Protein AF-A0A822F400-F1 (afdb_monomer)

Mean predicted aligned error: 12.33 Å

pLDDT: mean 76.97, std 19.09, range [40.19, 97.56]

Sequence (96 aa):
SRNQERFHTLKKRVLTRWNTILIMLRSYINNISGIEIILHRLKHFDLILSAAENQMVYDLVEFLGLLESTTTILSASKSYTTMNLYLLLRMISSKN

Secondary structure (DSSP, 8-state):
---SS----S-S----HHHHHHHHHHHHHHHHHHHHHHHHHHT-GGGSPPHHHHHHHHHHHHHHHHHHHHHHHHHT-SS-HHHHHHHHHHHHHT--

Solvent-accessible surface area (backbone atoms only — not comparable to full-atom values): 5924 Å² total; per-residue (Å²): 136,96,75,88,82,80,75,85,70,84,73,67,86,64,73,48,77,63,52,60,50,44,53,50,50,52,52,45,68,77,37,43,73,60,52,50,53,52,30,58,75,69,68,42,63,90,75,58,73,50,76,68,55,48,49,51,52,54,54,49,44,53,56,48,48,52,50,53,52,50,52,50,51,59,68,66,58,87,84,47,75,69,58,39,54,52,53,50,53,48,59,60,61,72,76,114

Radius of gyration: 19.75 Å; Cα contacts (8 Å, |Δi|>4): 26; chains: 1; bounding box: 35×49×57 Å

Structure (mmCIF, N/CA/C/O backbone):
data_AF-A0A822F400-F1
#
_entry.id   AF-A0A822F400-F1
#
loop_
_atom_site.group_PDB
_atom_site.id
_atom_site.type_symbol
_atom_site.label_atom_id
_atom_site.label_alt_id
_atom_site.label_comp_id
_atom_site.label_asym_id
_atom_site.label_entity_id
_atom_site.label_seq_id
_atom_site.pdbx_PDB_ins_code
_atom_site.Cartn_x
_atom_site.Cartn_y
_atom_site.Cartn_z
_atom_site.occupancy
_atom_site.B_iso_or_equiv
_atom_site.auth_seq_id
_atom_site.auth_comp_id
_atom_site.auth_asym_id
_atom_site.auth_atom_id
_atom_site.pdbx_PDB_model_num
ATOM 1 N N . SER A 1 1 ? 20.705 31.370 -36.384 1.00 42.53 1 SER A N 1
ATOM 2 C CA . SER A 1 1 ? 19.856 30.197 -36.674 1.00 42.53 1 SER A CA 1
ATOM 3 C C . SER A 1 1 ? 19.209 29.677 -35.401 1.00 42.53 1 SER A C 1
ATOM 5 O O . SER A 1 1 ? 19.907 29.283 -34.481 1.00 42.53 1 SER A O 1
ATOM 7 N N . ARG A 1 2 ? 17.875 29.765 -35.338 1.00 40.19 2 ARG A N 1
ATOM 8 C CA . ARG A 1 2 ? 16.987 29.697 -34.156 1.00 40.19 2 ARG A CA 1
ATOM 9 C C . ARG A 1 2 ? 16.545 28.279 -33.720 1.00 40.19 2 ARG A C 1
ATOM 11 O O . ARG A 1 2 ? 15.452 28.132 -33.193 1.00 40.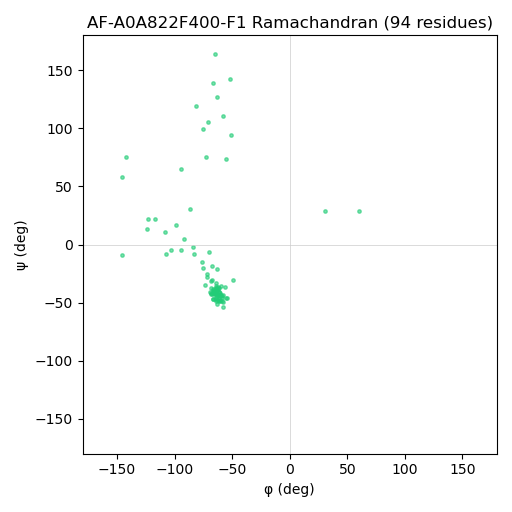19 2 ARG A O 1
ATOM 18 N N . ASN A 1 3 ? 17.345 27.227 -33.918 1.00 43.28 3 ASN A N 1
ATOM 19 C CA . ASN A 1 3 ? 16.847 25.841 -33.767 1.00 43.28 3 ASN A CA 1
ATOM 20 C C . ASN A 1 3 ? 17.598 24.954 -32.751 1.00 43.28 3 ASN A C 1
ATOM 22 O O . ASN A 1 3 ? 17.502 23.735 -32.834 1.00 43.28 3 ASN A O 1
ATOM 26 N N . GLN A 1 4 ? 18.320 25.520 -31.777 1.00 44.66 4 GLN A N 1
ATOM 27 C CA . GLN A 1 4 ? 19.079 24.732 -30.785 1.00 44.66 4 GLN A CA 1
ATOM 28 C C . GLN A 1 4 ? 18.326 24.394 -29.478 1.00 44.66 4 GLN A C 1
ATOM 30 O O . GLN A 1 4 ? 18.906 23.768 -28.600 1.00 44.66 4 GLN A O 1
ATOM 35 N N . GLU A 1 5 ? 17.034 24.722 -29.347 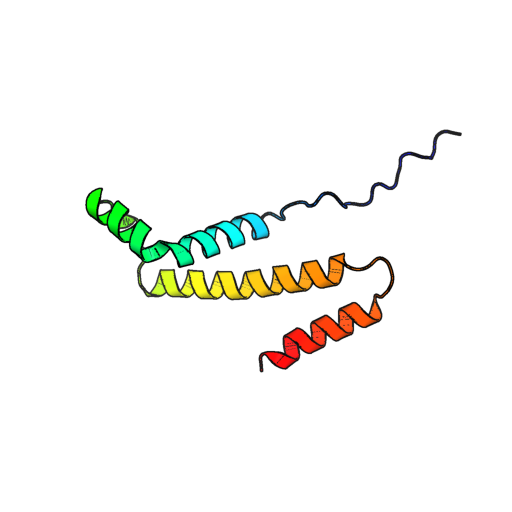1.00 49.44 5 GLU A N 1
ATOM 36 C CA . GLU A 1 5 ? 16.292 24.584 -28.072 1.00 49.44 5 GLU A CA 1
ATOM 37 C C . GLU A 1 5 ? 15.252 23.446 -28.006 1.00 49.44 5 GLU A C 1
ATOM 39 O O . GLU A 1 5 ? 14.452 23.399 -27.076 1.00 49.44 5 GLU A O 1
ATOM 44 N N . ARG A 1 6 ? 15.191 22.516 -28.969 1.00 43.06 6 ARG A N 1
ATOM 45 C CA . ARG A 1 6 ? 13.975 21.688 -29.134 1.00 43.06 6 ARG A CA 1
ATOM 46 C C . ARG A 1 6 ? 14.068 20.184 -28.925 1.00 43.06 6 ARG A C 1
ATOM 48 O O . ARG A 1 6 ? 13.156 19.512 -29.363 1.00 43.06 6 ARG A O 1
ATOM 55 N N . PHE A 1 7 ? 15.041 19.636 -28.196 1.00 46.00 7 PHE A N 1
ATOM 56 C CA . PHE A 1 7 ? 14.927 18.236 -27.739 1.00 46.00 7 PHE A CA 1
ATOM 57 C C . PHE A 1 7 ? 15.563 17.996 -26.364 1.00 46.00 7 PHE A C 1
ATOM 59 O O . PHE A 1 7 ? 16.401 17.115 -26.184 1.00 46.00 7 PHE A O 1
ATOM 66 N N . HIS A 1 8 ? 15.105 18.719 -25.340 1.00 42.19 8 HIS A N 1
ATOM 67 C CA . HIS A 1 8 ? 15.114 18.161 -23.985 1.00 42.19 8 HIS A CA 1
ATOM 68 C C . HIS A 1 8 ? 14.012 17.095 -23.897 1.00 42.19 8 HIS A C 1
ATOM 70 O O . HIS A 1 8 ? 12.932 17.319 -23.360 1.00 42.19 8 HIS A O 1
ATOM 76 N N . THR A 1 9 ? 14.263 15.927 -24.494 1.00 46.56 9 THR A N 1
ATOM 77 C CA . THR A 1 9 ? 13.378 14.760 -24.409 1.00 46.56 9 THR A CA 1
ATOM 78 C C . THR A 1 9 ? 13.188 14.385 -22.948 1.00 46.56 9 THR A C 1
ATOM 80 O O . THR A 1 9 ? 14.159 13.950 -22.337 1.00 46.56 9 THR A O 1
ATOM 83 N N . LEU A 1 10 ? 11.977 14.597 -22.418 1.00 48.81 10 LEU A N 1
ATOM 84 C CA . LEU A 1 10 ? 11.277 13.892 -21.328 1.00 48.81 10 LEU A CA 1
ATOM 85 C C . LEU A 1 10 ? 12.116 13.250 -20.191 1.00 48.81 10 LEU A C 1
ATOM 87 O O . LEU A 1 10 ? 11.702 12.273 -19.585 1.00 48.81 10 LEU A O 1
ATOM 91 N N . LYS A 1 11 ? 13.301 13.779 -19.876 1.00 47.19 11 LYS A N 1
ATOM 92 C CA . LYS A 1 11 ? 14.247 13.239 -18.886 1.00 47.19 11 LYS A CA 1
ATOM 93 C C . LYS A 1 11 ? 14.151 13.954 -17.546 1.00 47.19 11 LYS A C 1
ATOM 95 O O . LYS A 1 11 ? 15.050 13.844 -16.715 1.00 47.19 11 LYS A O 1
ATOM 100 N N . LYS A 1 12 ? 13.060 14.684 -17.299 1.00 45.47 12 LYS A N 1
ATOM 101 C CA . LYS A 1 12 ? 12.690 14.927 -15.908 1.00 45.47 12 LYS A CA 1
ATOM 102 C C . LYS A 1 12 ? 12.375 13.553 -15.338 1.00 45.47 12 LYS A C 1
ATOM 104 O O . LYS A 1 12 ? 11.589 12.824 -15.933 1.00 45.47 12 LYS A O 1
ATOM 109 N N . ARG A 1 13 ? 13.005 13.207 -14.214 1.00 47.50 13 ARG A N 1
ATOM 110 C CA . ARG A 1 13 ? 12.524 12.179 -13.286 1.00 47.50 13 ARG A CA 1
ATOM 111 C C . ARG A 1 13 ? 11.103 12.568 -12.880 1.00 47.50 13 ARG A C 1
ATOM 113 O O . ARG A 1 13 ? 10.885 13.134 -11.817 1.00 47.50 13 ARG A O 1
ATOM 120 N N . VAL A 1 14 ? 10.143 12.396 -13.776 1.00 48.66 14 VAL A N 1
ATOM 121 C CA . VAL A 1 14 ? 8.745 12.496 -13.428 1.00 48.66 14 VAL A CA 1
ATOM 122 C C . VAL A 1 14 ? 8.548 11.246 -12.601 1.00 48.66 14 VAL A C 1
ATOM 124 O O . VAL A 1 14 ? 8.590 10.140 -13.137 1.00 48.66 14 VAL A O 1
ATOM 127 N N . LEU A 1 15 ? 8.436 11.426 -11.284 1.00 54.28 15 LEU A N 1
ATOM 128 C CA . LEU A 1 15 ? 7.726 10.481 -10.440 1.00 54.28 15 LEU A CA 1
ATOM 129 C C . LEU A 1 15 ? 6.381 10.294 -11.132 1.00 54.28 15 LEU A C 1
ATOM 131 O O . LEU A 1 15 ? 5.482 11.126 -11.033 1.00 54.28 15 LEU A O 1
ATOM 135 N N . THR A 1 16 ? 6.292 9.270 -11.967 1.00 62.03 16 THR A N 1
ATOM 136 C CA . THR A 1 16 ? 5.032 8.834 -12.532 1.00 62.03 16 THR A CA 1
ATOM 137 C C . THR A 1 16 ? 4.081 8.645 -11.362 1.00 62.03 16 THR A C 1
ATOM 139 O O . THR A 1 16 ? 4.491 8.214 -10.289 1.00 62.03 16 THR A O 1
ATOM 142 N N . ARG A 1 17 ? 2.808 8.998 -11.533 1.00 69.69 17 ARG A N 1
ATOM 143 C CA . ARG A 1 17 ? 1.822 8.988 -10.441 1.00 69.69 17 ARG A CA 1
ATOM 144 C C . ARG A 1 17 ? 1.813 7.669 -9.645 1.00 69.69 17 ARG A C 1
ATOM 146 O O . ARG A 1 17 ? 1.585 7.681 -8.442 1.00 69.69 17 ARG A O 1
ATOM 153 N N . TRP A 1 18 ? 2.132 6.554 -10.305 1.00 80.25 18 TRP A N 1
ATOM 154 C CA . TRP A 1 18 ? 2.268 5.236 -9.687 1.00 80.25 18 TRP A CA 1
ATOM 155 C C . TRP A 1 18 ? 3.517 5.068 -8.795 1.00 80.25 18 TRP A C 1
ATOM 157 O O . TRP A 1 18 ? 3.443 4.329 -7.822 1.00 80.25 18 TRP A O 1
ATOM 167 N N . ASN A 1 19 ? 4.623 5.783 -9.038 1.00 80.69 19 ASN A N 1
ATOM 168 C CA . ASN A 1 19 ? 5.819 5.761 -8.182 1.00 80.69 19 ASN A CA 1
ATOM 169 C C . ASN A 1 19 ? 5.542 6.361 -6.797 1.00 80.69 19 ASN A C 1
ATOM 171 O O . ASN A 1 19 ? 5.958 5.805 -5.786 1.00 80.69 19 ASN A O 1
ATOM 175 N N . THR A 1 20 ? 4.809 7.477 -6.727 1.00 85.12 20 THR A N 1
ATOM 176 C CA . THR A 1 20 ? 4.424 8.078 -5.438 1.00 85.12 20 THR A CA 1
ATOM 177 C C . THR A 1 20 ? 3.530 7.136 -4.631 1.00 85.12 20 THR A C 1
ATOM 179 O O . THR A 1 20 ? 3.706 7.011 -3.421 1.00 85.12 20 THR A O 1
ATOM 182 N N . ILE A 1 21 ? 2.612 6.436 -5.306 1.00 88.75 21 ILE A N 1
ATOM 183 C CA . ILE A 1 21 ? 1.748 5.426 -4.685 1.00 88.75 21 ILE A CA 1
ATOM 184 C C . ILE A 1 21 ? 2.590 4.246 -4.185 1.00 88.75 21 ILE A C 1
ATOM 186 O O . ILE A 1 21 ? 2.463 3.866 -3.029 1.00 88.75 21 ILE A O 1
ATOM 190 N N . LEU A 1 22 ? 3.510 3.720 -4.998 1.00 90.75 22 LEU A N 1
ATOM 191 C CA . LEU A 1 22 ? 4.398 2.624 -4.600 1.00 90.75 22 LEU A CA 1
ATOM 192 C C . LEU A 1 22 ? 5.241 2.972 -3.363 1.00 90.75 22 LEU A C 1
ATOM 194 O O . LEU A 1 22 ? 5.357 2.158 -2.450 1.00 90.75 22 LEU A O 1
ATOM 198 N N . ILE A 1 23 ? 5.799 4.185 -3.302 1.00 91.31 23 ILE A N 1
ATOM 199 C CA . ILE A 1 23 ? 6.559 4.660 -2.135 1.00 91.31 23 ILE A CA 1
ATOM 200 C C . ILE A 1 23 ? 5.667 4.703 -0.890 1.00 91.31 23 ILE A C 1
ATOM 202 O O . ILE A 1 23 ? 6.077 4.240 0.174 1.00 91.31 23 ILE A O 1
ATOM 206 N N . MET A 1 24 ? 4.446 5.228 -1.023 1.00 92.12 24 MET A N 1
ATOM 207 C CA . MET A 1 24 ? 3.484 5.288 0.077 1.00 92.12 24 MET A CA 1
ATOM 208 C C . MET A 1 24 ? 3.130 3.888 0.585 1.00 92.12 24 MET A C 1
ATOM 210 O O . MET A 1 24 ? 3.214 3.646 1.784 1.00 92.12 24 MET A O 1
ATOM 214 N N . LEU A 1 25 ? 2.793 2.962 -0.315 1.00 94.50 25 LEU A N 1
ATOM 215 C CA . LEU A 1 25 ? 2.409 1.599 0.051 1.00 94.50 25 LEU A CA 1
ATOM 216 C C . LEU A 1 25 ? 3.579 0.825 0.679 1.00 94.50 25 LEU A C 1
ATOM 218 O O . LEU A 1 25 ? 3.392 0.147 1.683 1.00 94.50 25 LEU A O 1
ATOM 222 N N . ARG A 1 26 ? 4.810 0.984 0.169 1.00 95.00 26 ARG A N 1
ATOM 223 C CA . ARG A 1 26 ? 6.014 0.420 0.810 1.00 95.00 26 ARG A CA 1
ATOM 224 C C . ARG A 1 26 ? 6.230 0.985 2.214 1.00 95.00 26 ARG A C 1
ATOM 226 O O . ARG A 1 26 ? 6.544 0.236 3.133 1.00 95.00 26 ARG A O 1
ATOM 233 N N . SER A 1 27 ? 6.055 2.296 2.386 1.00 95.06 27 SER A N 1
ATOM 234 C CA . SER A 1 27 ? 6.151 2.941 3.700 1.00 95.06 27 SER A CA 1
ATOM 235 C C . SER A 1 27 ? 5.087 2.413 4.661 1.00 95.06 27 SER A C 1
ATOM 237 O O . SER A 1 27 ? 5.403 2.107 5.808 1.00 95.06 27 SER A O 1
ATOM 239 N N . TYR A 1 28 ? 3.852 2.254 4.182 1.00 95.19 28 TYR A N 1
ATOM 240 C CA . TYR A 1 28 ? 2.756 1.673 4.948 1.00 95.19 28 TYR A CA 1
ATOM 241 C C . TYR A 1 28 ? 3.093 0.255 5.425 1.00 95.19 28 TYR A C 1
ATOM 243 O O . TYR A 1 28 ? 3.091 0.017 6.628 1.00 95.19 28 TYR A O 1
ATOM 251 N N . ILE A 1 29 ? 3.483 -0.645 4.514 1.00 94.75 29 ILE A N 1
ATOM 252 C CA . ILE A 1 29 ? 3.840 -2.037 4.840 1.00 94.75 29 ILE A CA 1
ATOM 253 C C . ILE A 1 29 ? 4.941 -2.096 5.905 1.00 94.75 29 ILE A C 1
ATOM 255 O O . ILE A 1 29 ? 4.824 -2.831 6.882 1.00 94.75 29 ILE A O 1
ATOM 259 N N . ASN A 1 30 ? 5.995 -1.291 5.750 1.00 96.19 30 ASN A N 1
ATOM 260 C CA . ASN A 1 30 ? 7.133 -1.294 6.673 1.00 96.19 30 ASN A CA 1
ATOM 261 C C . ASN A 1 30 ? 6.788 -0.766 8.073 1.00 96.19 30 ASN A C 1
ATOM 263 O O . ASN A 1 30 ? 7.542 -1.001 9.014 1.00 96.19 30 ASN A O 1
ATOM 267 N N . ASN A 1 31 ? 5.684 -0.031 8.213 1.00 96.25 31 ASN A N 1
ATOM 268 C CA . ASN A 1 31 ? 5.304 0.643 9.452 1.00 96.25 31 ASN A CA 1
ATOM 269 C C . ASN A 1 31 ? 3.909 0.239 9.947 1.00 96.25 31 ASN A C 1
ATOM 271 O O . ASN A 1 31 ? 3.382 0.899 10.844 1.00 96.25 31 ASN A O 1
ATOM 275 N N . ILE A 1 32 ? 3.317 -0.831 9.405 1.00 94.75 32 ILE A N 1
ATOM 276 C CA . ILE A 1 32 ? 1.915 -1.195 9.651 1.00 94.75 32 ILE A CA 1
ATOM 277 C C . ILE A 1 32 ? 1.603 -1.324 11.144 1.00 94.75 32 ILE A C 1
ATOM 279 O O . ILE A 1 32 ? 0.676 -0.686 11.634 1.00 94.75 32 ILE A O 1
ATOM 283 N N . SER A 1 33 ? 2.459 -2.010 11.905 1.00 94.12 33 SER A N 1
ATOM 284 C CA . SER A 1 33 ? 2.276 -2.185 13.349 1.00 94.12 33 SER A CA 1
ATOM 285 C C . SER A 1 33 ? 2.300 -0.853 14.105 1.00 94.12 33 SER A C 1
ATOM 287 O O . SER A 1 33 ? 1.537 -0.649 15.045 1.00 94.12 33 SER A O 1
ATOM 289 N N . GLY A 1 34 ? 3.161 0.083 13.695 1.00 96.00 34 GLY A N 1
ATOM 290 C CA . GLY A 1 34 ? 3.228 1.414 14.301 1.00 96.00 34 GLY A CA 1
ATOM 291 C C . GLY A 1 34 ? 1.991 2.253 13.985 1.00 96.00 34 GLY A C 1
ATOM 292 O O . GLY A 1 34 ? 1.457 2.926 14.867 1.00 96.00 34 GLY A O 1
ATOM 293 N N . ILE A 1 35 ? 1.512 2.174 12.743 1.00 95.06 35 ILE A N 1
ATOM 294 C CA . ILE A 1 35 ? 0.297 2.855 12.287 1.00 95.06 35 ILE A CA 1
ATOM 295 C C . ILE A 1 35 ? -0.918 2.326 13.055 1.00 95.06 35 ILE A C 1
ATOM 297 O O . ILE A 1 35 ? -1.676 3.122 13.605 1.00 95.06 35 ILE A O 1
ATOM 301 N N . GLU A 1 36 ? -1.062 1.006 13.179 1.00 95.38 36 GLU A N 1
ATOM 302 C CA . GLU A 1 36 ? -2.148 0.376 13.935 1.00 95.38 36 GLU A CA 1
ATOM 303 C C . GLU A 1 36 ? -2.132 0.776 15.412 1.00 95.38 36 GLU A C 1
ATOM 305 O O . GLU A 1 36 ? -3.177 1.128 15.955 1.00 95.38 36 GLU A O 1
ATOM 310 N N . ILE A 1 37 ? -0.961 0.813 16.062 1.00 96.88 37 ILE A N 1
ATOM 311 C CA . ILE A 1 37 ? -0.838 1.277 17.455 1.00 96.88 37 ILE A CA 1
ATOM 312 C C . ILE A 1 37 ? -1.332 2.723 17.599 1.00 96.88 37 ILE A C 1
ATOM 314 O O . ILE A 1 37 ? -2.040 3.043 18.559 1.00 96.88 37 ILE A O 1
ATOM 318 N N . ILE A 1 38 ? -0.962 3.609 16.671 1.00 97.06 38 ILE A N 1
ATOM 319 C CA . ILE A 1 38 ? -1.384 5.016 16.696 1.00 97.06 38 ILE A CA 1
ATOM 320 C C . ILE A 1 38 ? -2.897 5.122 16.475 1.00 97.06 38 ILE A C 1
ATOM 322 O O . ILE A 1 38 ? -3.575 5.796 17.252 1.00 97.06 38 ILE A O 1
ATOM 326 N N . LEU A 1 39 ? -3.441 4.425 15.475 1.00 96.38 39 LEU A N 1
ATOM 327 C CA . LEU A 1 39 ? -4.877 4.413 15.182 1.00 96.38 39 LEU A CA 1
ATOM 328 C C . LEU A 1 39 ? -5.693 3.846 16.350 1.00 96.38 39 LEU A C 1
ATOM 330 O O . LEU A 1 39 ? -6.704 4.438 16.730 1.00 96.38 39 LEU A O 1
ATOM 334 N N . HIS A 1 40 ? -5.209 2.780 16.998 1.00 95.81 40 HIS A N 1
ATOM 335 C CA . HIS A 1 40 ? -5.810 2.228 18.214 1.00 95.81 40 HIS A CA 1
ATOM 336 C C . HIS A 1 40 ? -5.858 3.255 19.349 1.00 95.81 40 HIS A C 1
ATOM 338 O O . HIS A 1 40 ? -6.891 3.406 20.004 1.00 95.81 40 HIS A O 1
ATOM 344 N N . ARG A 1 41 ? -4.761 3.987 19.587 1.00 97.00 41 ARG A N 1
ATOM 345 C CA . ARG A 1 41 ? -4.698 5.026 20.633 1.00 97.00 41 ARG A CA 1
ATOM 346 C C . ARG A 1 41 ? -5.652 6.184 20.358 1.00 97.00 41 ARG A C 1
ATOM 348 O O . ARG A 1 41 ? -6.233 6.724 21.296 1.00 97.00 41 ARG A O 1
ATOM 355 N N . LEU A 1 42 ? -5.824 6.542 19.089 1.00 97.56 42 LEU A N 1
ATOM 356 C CA . LEU A 1 42 ? -6.734 7.601 18.653 1.00 97.56 42 LEU A CA 1
ATOM 357 C C . LEU A 1 42 ? -8.187 7.128 18.486 1.00 97.56 42 LEU A C 1
ATOM 359 O O . LEU A 1 42 ? -9.053 7.947 18.202 1.00 97.56 42 LEU A O 1
ATOM 363 N N . LYS A 1 43 ? -8.468 5.835 18.709 1.00 96.62 43 LYS A N 1
ATOM 364 C CA . LYS A 1 43 ? -9.790 5.206 18.542 1.00 96.62 43 LYS A CA 1
ATOM 365 C C . LYS A 1 43 ? -10.351 5.293 17.111 1.00 96.62 43 LYS A C 1
ATOM 367 O O . LYS A 1 43 ? -11.565 5.268 16.930 1.00 96.62 43 LYS A O 1
ATOM 372 N N . HIS A 1 44 ? -9.478 5.351 16.106 1.00 96.88 44 HIS A N 1
ATOM 373 C CA . HIS A 1 44 ? -9.834 5.340 14.681 1.00 96.88 44 HIS A CA 1
ATOM 374 C C . HIS A 1 44 ? -9.770 3.920 14.108 1.00 96.88 44 HIS A C 1
ATOM 376 O O . HIS A 1 44 ? -8.917 3.598 13.282 1.00 96.88 44 HIS A O 1
ATOM 382 N N . PHE A 1 45 ? -10.639 3.039 14.603 1.00 93.50 45 PHE A N 1
ATOM 383 C CA . PHE A 1 45 ? -10.660 1.627 14.196 1.00 93.50 45 PHE A CA 1
ATOM 384 C C . PHE A 1 45 ? -11.191 1.425 12.774 1.00 93.50 45 PHE A C 1
ATOM 386 O O . PHE A 1 45 ? -10.832 0.457 12.119 1.00 93.50 45 PHE A O 1
ATOM 393 N N . ASP A 1 46 ? -12.013 2.355 12.296 1.00 95.19 46 ASP A N 1
ATOM 394 C CA . ASP A 1 46 ? -12.560 2.399 10.939 1.00 95.19 46 ASP A CA 1
ATOM 395 C C . ASP A 1 46 ? -11.484 2.568 9.857 1.00 95.19 46 ASP A C 1
ATOM 397 O O . ASP A 1 46 ? -11.712 2.222 8.702 1.00 95.19 46 ASP A O 1
ATOM 401 N N . LEU A 1 47 ? -10.307 3.075 10.235 1.00 93.31 47 LEU A N 1
ATOM 402 C CA . LEU A 1 47 ? -9.167 3.275 9.339 1.00 93.31 47 LEU A CA 1
ATOM 403 C C . LEU A 1 47 ? -8.170 2.107 9.355 1.00 93.31 47 LEU A C 1
ATOM 405 O O . LEU A 1 47 ? -7.191 2.132 8.606 1.00 93.31 47 LEU A O 1
ATOM 409 N N . ILE A 1 48 ? -8.373 1.111 10.221 1.00 94.12 48 ILE A N 1
ATOM 410 C CA . ILE A 1 48 ? -7.520 -0.077 10.281 1.00 94.12 48 ILE A CA 1
ATOM 411 C C . ILE A 1 48 ? -7.973 -1.037 9.185 1.00 94.12 48 ILE A C 1
ATOM 413 O O . ILE A 1 48 ? -9.109 -1.505 9.185 1.00 94.12 48 ILE A O 1
ATOM 417 N N . LEU A 1 49 ? -7.064 -1.330 8.258 1.00 94.44 49 LEU A N 1
ATOM 418 C CA . LEU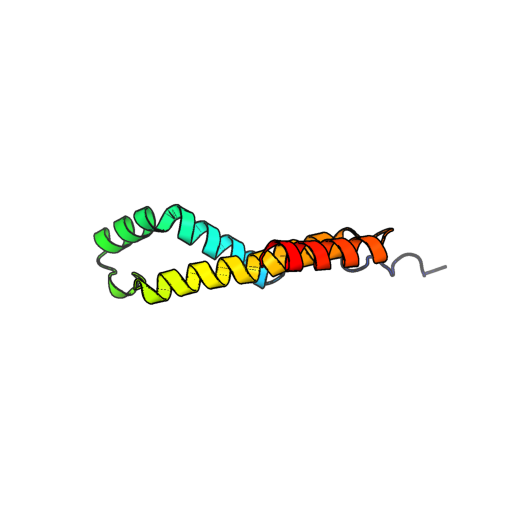 A 1 49 ? -7.333 -2.252 7.163 1.00 94.44 49 LEU A CA 1
ATOM 419 C C . LEU A 1 49 ? -7.538 -3.675 7.689 1.00 94.44 49 LEU A C 1
ATOM 421 O O . LEU A 1 49 ? -6.804 -4.162 8.551 1.00 94.44 49 LEU A O 1
ATOM 425 N N . SER A 1 50 ? -8.516 -4.368 7.119 1.00 95.50 50 SER A N 1
ATOM 426 C CA . SER A 1 50 ? -8.703 -5.799 7.324 1.00 95.50 50 SER A CA 1
ATOM 427 C C . SER A 1 50 ? -7.528 -6.604 6.757 1.00 95.50 50 SER A C 1
ATOM 429 O O . SER A 1 50 ? -6.757 -6.137 5.915 1.00 95.50 50 SER A O 1
ATOM 431 N N . ALA A 1 51 ? -7.411 -7.870 7.164 1.00 94.00 51 ALA A N 1
ATOM 432 C CA . ALA A 1 51 ? -6.393 -8.773 6.623 1.00 94.00 51 ALA A CA 1
ATOM 433 C C . ALA A 1 51 ? -6.468 -8.901 5.086 1.00 94.00 51 ALA A C 1
ATOM 435 O O . ALA A 1 51 ? -5.436 -8.959 4.422 1.00 94.00 51 ALA A O 1
ATOM 436 N N . ALA A 1 52 ? -7.679 -8.895 4.519 1.00 95.88 52 ALA A N 1
ATOM 437 C CA . ALA A 1 52 ? -7.880 -8.962 3.074 1.00 95.88 52 ALA A CA 1
ATOM 438 C C . ALA A 1 52 ? -7.402 -7.686 2.364 1.00 95.88 52 ALA A C 1
ATOM 440 O O . ALA A 1 52 ? -6.734 -7.767 1.338 1.00 95.88 52 ALA A O 1
ATOM 441 N N . GLU A 1 53 ? -7.697 -6.509 2.917 1.00 95.12 53 GLU A N 1
AT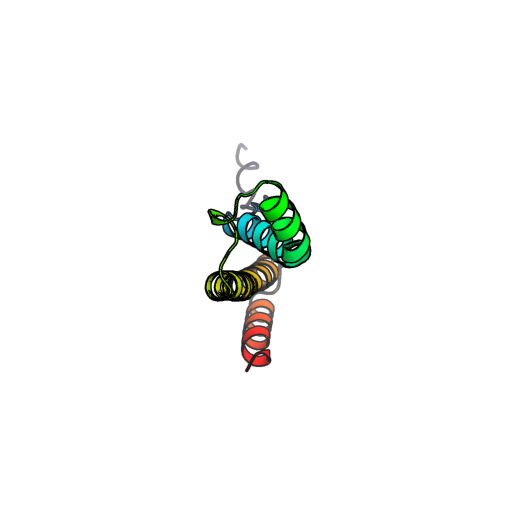OM 442 C CA . GLU A 1 53 ? -7.231 -5.229 2.366 1.00 95.12 53 GLU A CA 1
ATOM 443 C C . GLU A 1 53 ? -5.710 -5.090 2.471 1.00 95.12 53 GLU A C 1
ATOM 445 O O . GLU A 1 53 ? -5.064 -4.639 1.527 1.00 95.12 53 GLU A O 1
ATOM 450 N N . ASN A 1 54 ? -5.120 -5.554 3.574 1.00 94.56 54 ASN A N 1
ATOM 451 C CA . ASN A 1 54 ? -3.670 -5.622 3.718 1.00 94.56 54 ASN A CA 1
ATOM 452 C C . ASN A 1 54 ? -3.034 -6.522 2.661 1.00 94.56 54 ASN A C 1
ATOM 454 O O . ASN A 1 54 ? -2.044 -6.126 2.047 1.00 94.56 54 ASN A O 1
ATOM 458 N N . GLN A 1 55 ? -3.626 -7.686 2.383 1.00 95.25 55 GLN A N 1
ATOM 459 C CA . GLN A 1 55 ? -3.156 -8.549 1.302 1.00 95.25 55 GLN A CA 1
ATOM 460 C C . GLN A 1 55 ? -3.208 -7.832 -0.056 1.00 95.25 55 GLN A C 1
ATOM 462 O O . GLN A 1 55 ? -2.223 -7.856 -0.788 1.00 95.25 55 GLN A O 1
ATOM 467 N N . MET A 1 56 ? -4.287 -7.099 -0.353 1.00 95.69 56 MET A N 1
ATOM 468 C CA . MET A 1 56 ? -4.365 -6.300 -1.584 1.00 95.69 56 MET A CA 1
ATOM 469 C C . MET A 1 56 ? -3.254 -5.244 -1.668 1.00 95.69 56 MET A C 1
ATOM 471 O O . MET A 1 56 ? -2.736 -4.979 -2.752 1.00 95.69 56 MET A O 1
ATOM 475 N N . VAL A 1 57 ? -2.857 -4.639 -0.544 1.00 95.38 57 VAL A N 1
ATOM 476 C CA . VAL A 1 57 ? -1.733 -3.692 -0.509 1.00 95.38 57 VAL A CA 1
ATOM 477 C C . VAL A 1 57 ? -0.409 -4.379 -0.861 1.00 95.38 57 VAL A C 1
ATOM 479 O O . VAL A 1 57 ? 0.364 -3.818 -1.644 1.00 95.38 57 VAL A O 1
ATOM 482 N N . TYR A 1 58 ? -0.152 -5.589 -0.351 1.00 95.38 58 TYR A N 1
ATOM 483 C CA . TYR A 1 58 ? 1.026 -6.379 -0.736 1.00 95.38 58 TYR A CA 1
ATOM 484 C C . TYR A 1 58 ? 1.028 -6.699 -2.234 1.00 95.38 58 TYR A C 1
ATOM 486 O O . TYR A 1 58 ? 2.029 -6.441 -2.910 1.00 95.38 58 TYR A O 1
ATOM 494 N N . ASP A 1 59 ? -0.103 -7.164 -2.763 1.00 94.31 59 ASP A N 1
ATOM 495 C CA . ASP A 1 59 ? -0.254 -7.514 -4.179 1.00 94.31 59 ASP A CA 1
ATOM 496 C C . ASP A 1 59 ? -0.026 -6.286 -5.083 1.00 94.31 59 ASP A C 1
ATOM 498 O O . ASP A 1 59 ? 0.668 -6.353 -6.103 1.00 94.31 59 ASP A O 1
ATOM 502 N N . LEU A 1 60 ? -0.545 -5.119 -4.680 1.00 93.62 60 LEU A N 1
ATOM 503 C CA . LEU A 1 60 ? -0.327 -3.853 -5.382 1.00 93.62 60 LEU A CA 1
ATOM 504 C C . LEU A 1 60 ? 1.142 -3.429 -5.371 1.00 93.62 60 LEU A C 1
ATOM 506 O O . LEU A 1 60 ? 1.646 -2.952 -6.389 1.00 93.62 60 LEU A O 1
ATOM 510 N N . VAL A 1 61 ? 1.842 -3.587 -4.246 1.00 94.06 61 VAL A N 1
ATOM 511 C CA . VAL A 1 61 ? 3.274 -3.271 -4.161 1.00 94.06 61 VAL A CA 1
ATOM 512 C C . VAL A 1 61 ? 4.095 -4.193 -5.049 1.00 94.06 61 VAL A C 1
ATOM 514 O O . VAL A 1 61 ? 5.018 -3.715 -5.715 1.00 94.06 61 VAL A O 1
ATOM 517 N N . GLU A 1 62 ? 3.758 -5.480 -5.112 1.00 92.56 62 GLU A N 1
ATOM 518 C CA . GLU A 1 62 ? 4.424 -6.407 -6.021 1.00 92.56 62 GLU A CA 1
ATOM 519 C C . GLU A 1 62 ? 4.202 -6.009 -7.485 1.00 92.56 62 GLU A C 1
ATOM 521 O O . GLU A 1 62 ? 5.169 -5.845 -8.237 1.00 92.56 62 GLU A O 1
ATOM 526 N N . PHE A 1 63 ? 2.946 -5.785 -7.878 1.00 91.25 63 PHE A N 1
ATOM 527 C CA . PHE A 1 63 ? 2.594 -5.387 -9.238 1.00 91.25 63 PHE A CA 1
ATOM 528 C C . PHE A 1 63 ? 3.285 -4.080 -9.655 1.00 91.25 63 PHE 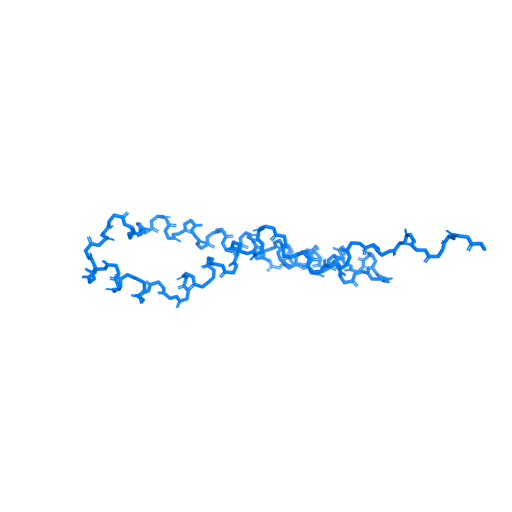A C 1
ATOM 530 O O . PHE A 1 63 ? 3.926 -4.001 -10.707 1.00 91.25 63 PHE A O 1
ATOM 537 N N . LEU A 1 64 ? 3.211 -3.047 -8.813 1.00 88.75 64 LEU A N 1
ATOM 538 C CA . LEU A 1 64 ? 3.849 -1.760 -9.082 1.00 88.75 64 LEU A CA 1
ATOM 539 C C . LEU A 1 64 ? 5.384 -1.858 -9.062 1.00 88.75 64 LEU A C 1
ATOM 541 O O . LEU A 1 64 ? 6.049 -1.152 -9.820 1.00 88.75 64 LEU A O 1
ATOM 545 N N . GLY A 1 65 ? 5.961 -2.758 -8.261 1.00 87.19 65 GLY A N 1
ATOM 546 C CA . GLY A 1 65 ? 7.399 -3.038 -8.256 1.00 87.19 65 GLY A CA 1
ATOM 547 C C . GLY A 1 65 ? 7.910 -3.628 -9.578 1.00 87.19 65 GLY A C 1
ATOM 548 O O . GLY A 1 65 ? 9.024 -3.313 -10.014 1.00 87.19 65 GLY A O 1
ATOM 549 N N . LEU A 1 66 ? 7.087 -4.424 -10.273 1.00 85.12 66 LEU A N 1
ATOM 550 C CA . LEU A 1 66 ? 7.400 -4.907 -11.624 1.00 85.12 66 LEU A CA 1
ATOM 551 C C . LEU A 1 66 ? 7.442 -3.756 -12.635 1.00 85.12 66 LEU A C 1
ATOM 553 O O . LEU A 1 66 ? 8.340 -3.705 -13.483 1.00 85.12 66 LEU A O 1
ATOM 557 N N . LEU A 1 67 ? 6.511 -2.805 -12.526 1.00 83.44 67 LEU A N 1
ATOM 558 C CA . LEU A 1 67 ? 6.494 -1.604 -13.363 1.00 83.44 67 LEU A CA 1
ATOM 559 C C . LEU A 1 67 ? 7.699 -0.697 -13.076 1.00 83.44 67 LEU A C 1
ATOM 561 O O . LEU A 1 67 ? 8.310 -0.186 -14.016 1.00 83.44 67 LEU A O 1
ATOM 565 N N . GLU A 1 68 ? 8.102 -0.546 -11.813 1.00 84.81 68 GLU A N 1
ATOM 566 C CA . GLU A 1 68 ? 9.316 0.185 -11.415 1.00 84.81 68 GLU A CA 1
ATOM 567 C C . GLU A 1 68 ? 10.577 -0.402 -12.053 1.00 84.81 68 GLU A C 1
ATOM 569 O O . GLU A 1 68 ? 11.369 0.309 -12.681 1.00 84.81 68 GLU A O 1
ATOM 574 N N . SER A 1 69 ? 10.725 -1.720 -11.964 1.00 81.25 69 SER A N 1
ATOM 575 C CA . SER A 1 69 ? 11.856 -2.443 -12.545 1.00 81.25 69 SER A CA 1
ATOM 576 C C . SER A 1 69 ? 11.865 -2.331 -14.073 1.00 81.25 69 SER A C 1
ATOM 578 O O . SER A 1 69 ? 12.885 -1.997 -14.679 1.00 81.25 69 SER A O 1
ATOM 580 N N . THR A 1 70 ? 10.703 -2.529 -14.700 1.00 77.56 70 THR A N 1
ATOM 581 C CA . THR A 1 70 ? 10.522 -2.446 -16.156 1.00 77.56 70 THR A CA 1
ATOM 582 C C . THR A 1 70 ? 10.847 -1.057 -16.685 1.00 77.56 70 THR A C 1
ATOM 584 O O . THR A 1 70 ? 11.612 -0.907 -17.638 1.00 77.56 70 THR A O 1
ATOM 587 N N . THR A 1 71 ? 10.312 -0.018 -16.046 1.00 76.88 71 THR A N 1
ATOM 588 C CA . THR A 1 71 ? 10.557 1.369 -16.456 1.00 76.88 71 THR A CA 1
ATOM 589 C C . THR A 1 71 ? 11.996 1.795 -16.213 1.00 76.88 71 THR A C 1
ATOM 591 O O . THR A 1 71 ? 12.529 2.556 -17.018 1.00 76.88 71 THR A O 1
ATOM 594 N N . THR A 1 72 ? 12.664 1.265 -15.187 1.00 75.00 72 THR A N 1
ATOM 595 C CA . THR A 1 72 ? 14.094 1.500 -14.948 1.00 75.00 72 THR A CA 1
ATOM 596 C C . THR A 1 72 ? 14.957 0.871 -16.046 1.00 75.00 72 THR A C 1
ATOM 598 O O . THR A 1 72 ? 15.812 1.558 -16.607 1.00 75.00 72 THR A O 1
ATOM 601 N N . ILE A 1 73 ? 14.697 -0.391 -16.417 1.00 73.44 73 ILE A N 1
ATOM 602 C CA . ILE A 1 73 ? 15.397 -1.082 -17.518 1.00 73.44 73 ILE A CA 1
ATOM 603 C C . ILE A 1 73 ? 15.184 -0.334 -18.838 1.00 73.44 73 ILE A C 1
ATOM 605 O O . ILE A 1 73 ? 16.141 -0.019 -19.545 1.00 73.44 73 ILE A O 1
ATOM 609 N N . LEU A 1 74 ? 13.933 0.009 -19.155 1.00 68.25 74 LEU A N 1
ATOM 610 C CA . LEU A 1 74 ? 13.597 0.734 -20.379 1.00 68.25 74 LEU A CA 1
ATOM 611 C C . LEU A 1 74 ? 14.209 2.140 -20.404 1.00 68.25 74 LEU A C 1
ATOM 613 O O . LEU A 1 74 ? 14.684 2.570 -21.447 1.00 68.25 74 LEU A O 1
ATOM 617 N N . SER A 1 75 ? 14.273 2.840 -19.269 1.00 68.19 75 SER A N 1
ATOM 618 C CA . SER A 1 75 ? 14.837 4.198 -19.192 1.00 68.19 75 SER A CA 1
ATOM 619 C C . SER A 1 75 ? 16.369 4.236 -19.227 1.00 68.19 75 SER A C 1
ATOM 621 O O . SER A 1 75 ? 16.950 5.295 -19.483 1.00 68.19 75 SER A O 1
ATOM 623 N N . ALA A 1 76 ? 17.044 3.102 -19.008 1.00 65.69 76 ALA A N 1
ATOM 624 C CA . ALA A 1 76 ? 18.496 2.986 -19.138 1.00 65.69 76 ALA A CA 1
ATOM 625 C C . ALA A 1 76 ? 18.980 3.072 -20.606 1.00 65.69 76 ALA A C 1
ATOM 627 O O . ALA A 1 76 ? 20.183 3.160 -20.865 1.00 65.69 76 ALA A O 1
ATOM 628 N N . SER A 1 77 ? 18.072 3.098 -21.593 1.00 54.34 77 SER A N 1
ATOM 629 C CA . SER A 1 77 ? 18.424 3.141 -23.013 1.00 54.34 77 SER A CA 1
ATOM 630 C C . SER A 1 77 ? 18.904 4.522 -23.473 1.00 54.34 77 SER A C 1
ATOM 632 O O . SER A 1 77 ? 18.117 5.393 -23.849 1.00 54.34 77 SER A O 1
ATOM 634 N N . LYS A 1 78 ? 20.224 4.690 -23.562 1.00 55.25 78 LYS A N 1
ATOM 635 C CA . LYS A 1 78 ? 20.815 5.476 -24.659 1.00 55.25 78 LYS A CA 1
ATOM 636 C C . LYS A 1 78 ? 21.531 4.621 -25.715 1.00 55.25 78 LYS A C 1
ATOM 638 O O . LYS A 1 78 ? 21.859 5.177 -26.755 1.00 55.25 78 LYS A O 1
ATOM 643 N N . SER A 1 79 ? 21.726 3.305 -25.515 1.00 53.94 79 SER A N 1
ATOM 644 C CA . SER A 1 79 ? 22.532 2.506 -26.466 1.00 53.94 79 SER A CA 1
ATOM 645 C C . SER A 1 79 ? 22.142 1.038 -26.723 1.00 53.94 79 SER A C 1
ATOM 647 O O . SER A 1 79 ? 22.701 0.475 -27.654 1.00 53.94 79 SER A O 1
ATOM 649 N N . TYR A 1 80 ? 21.211 0.395 -25.998 1.00 56.16 80 TYR A N 1
ATOM 650 C CA . TYR A 1 80 ? 21.007 -1.066 -26.145 1.00 56.16 80 TYR A CA 1
ATOM 651 C C . TYR A 1 80 ? 19.538 -1.519 -26.058 1.00 56.16 80 TYR A C 1
ATOM 653 O O . TYR A 1 80 ? 19.095 -2.098 -25.068 1.00 56.16 80 TYR A O 1
ATOM 661 N N . THR A 1 81 ? 18.770 -1.282 -27.124 1.00 62.72 81 THR A N 1
ATOM 662 C CA . THR A 1 81 ? 17.342 -1.646 -27.221 1.00 62.72 81 THR A CA 1
ATOM 663 C C . THR A 1 81 ? 17.095 -3.162 -27.128 1.00 62.72 81 THR A C 1
ATOM 665 O O . THR A 1 81 ? 16.140 -3.593 -26.487 1.00 62.72 81 THR A O 1
ATOM 668 N N . THR A 1 82 ? 17.977 -3.990 -27.696 1.00 59.94 82 THR A N 1
ATOM 669 C CA . THR A 1 82 ? 17.896 -5.465 -27.654 1.00 59.94 82 THR A CA 1
ATOM 670 C C . THR A 1 82 ? 18.254 -6.053 -26.287 1.00 59.94 82 THR A C 1
ATOM 672 O O . THR A 1 82 ? 17.629 -7.019 -25.852 1.00 59.94 82 THR A O 1
ATOM 675 N N . MET A 1 83 ? 19.199 -5.444 -25.565 1.00 62.94 83 MET A N 1
ATOM 676 C CA . MET A 1 83 ? 19.578 -5.875 -24.212 1.00 62.94 83 MET A CA 1
ATOM 677 C C . MET A 1 83 ? 18.452 -5.616 -23.201 1.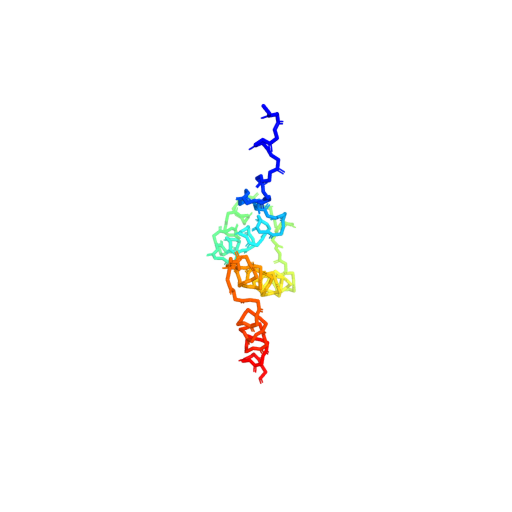00 62.94 83 MET A C 1
ATOM 679 O O . MET A 1 83 ? 18.199 -6.440 -22.327 1.00 62.94 83 MET A O 1
ATOM 683 N N . ASN A 1 84 ? 17.731 -4.502 -23.350 1.00 60.00 84 ASN A N 1
ATOM 684 C CA . ASN A 1 84 ? 16.607 -4.159 -22.479 1.00 60.00 84 ASN A CA 1
ATOM 685 C C . ASN A 1 84 ? 15.435 -5.139 -22.626 1.00 60.00 84 ASN A C 1
ATOM 687 O O . ASN A 1 84 ? 14.846 -5.542 -21.627 1.00 60.00 84 ASN A O 1
ATOM 691 N N . LEU A 1 85 ? 15.138 -5.570 -23.855 1.00 64.69 85 LEU A N 1
ATOM 692 C CA . LEU A 1 85 ? 14.141 -6.610 -24.134 1.00 64.69 85 LEU A CA 1
ATOM 693 C C . LEU A 1 85 ? 14.539 -7.964 -23.530 1.00 64.69 85 LEU A C 1
ATOM 695 O O . LEU A 1 85 ? 13.710 -8.623 -22.908 1.00 64.69 85 LEU A O 1
ATOM 699 N N . TYR A 1 86 ? 15.813 -8.348 -23.638 1.00 68.62 86 TYR A N 1
ATOM 700 C CA . TYR A 1 86 ? 16.331 -9.566 -23.010 1.00 68.62 86 TYR A CA 1
ATOM 701 C 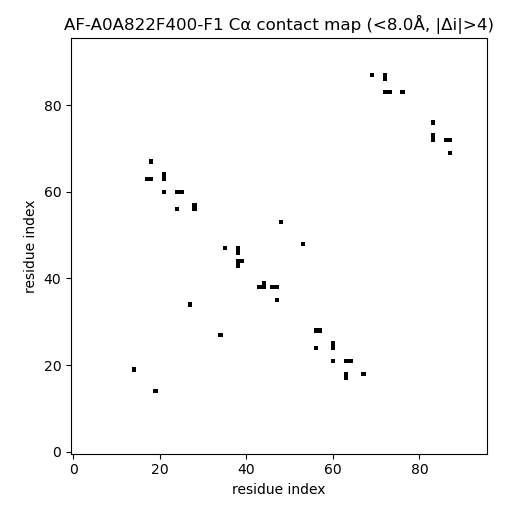C . TYR A 1 86 ? 16.237 -9.526 -21.473 1.00 68.62 86 TYR A C 1
ATOM 703 O O . TYR A 1 86 ? 15.793 -10.493 -20.855 1.00 68.62 86 TYR A O 1
ATOM 711 N N . LEU A 1 87 ? 16.600 -8.404 -20.842 1.00 67.62 87 LEU A N 1
ATOM 712 C CA . LEU A 1 87 ? 16.494 -8.233 -19.388 1.00 67.62 87 LEU A CA 1
ATOM 713 C C . LEU A 1 87 ? 15.039 -8.276 -18.899 1.00 67.62 87 LEU A C 1
ATOM 715 O O . LEU A 1 87 ? 14.772 -8.859 -17.850 1.00 67.62 87 LEU A O 1
ATOM 719 N N . LEU A 1 88 ? 14.102 -7.716 -19.671 1.00 67.94 88 LEU A N 1
ATOM 720 C CA . LEU A 1 88 ? 12.668 -7.812 -19.384 1.00 67.94 88 LEU A CA 1
ATOM 721 C C . LEU A 1 88 ? 12.167 -9.254 -19.453 1.00 67.94 88 LEU A C 1
ATOM 723 O O . LEU A 1 88 ? 11.530 -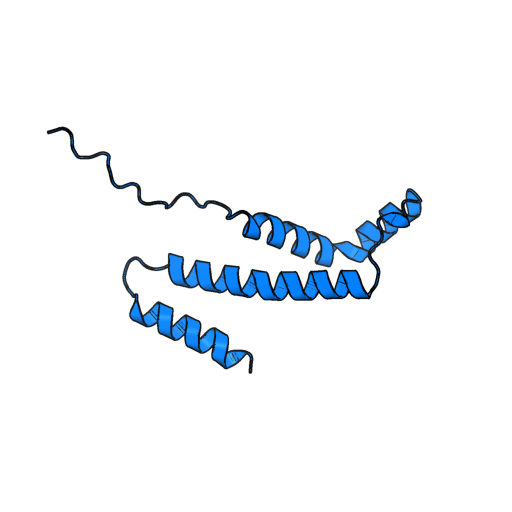9.725 -18.514 1.00 67.94 88 LEU A O 1
ATOM 727 N N . LEU A 1 89 ? 12.503 -9.977 -20.523 1.00 71.56 89 LEU A N 1
ATOM 728 C CA . LEU A 1 89 ? 12.123 -11.382 -20.685 1.00 71.56 89 LEU A CA 1
ATOM 729 C C . LEU A 1 89 ? 12.712 -12.263 -19.576 1.00 71.56 89 LEU A C 1
ATOM 731 O 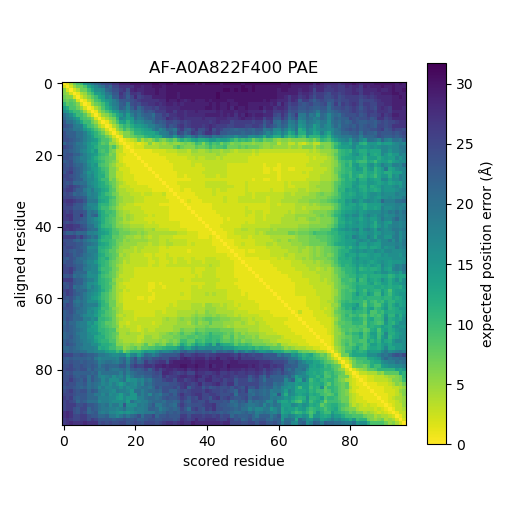O . LEU A 1 89 ? 12.032 -13.147 -19.063 1.00 71.56 89 LEU A O 1
ATOM 735 N N . ARG A 1 90 ? 13.946 -11.985 -19.143 1.00 71.19 90 ARG A N 1
ATOM 736 C CA . ARG A 1 90 ? 14.587 -12.701 -18.034 1.00 71.19 90 ARG A CA 1
ATOM 737 C C . ARG A 1 90 ? 13.926 -12.420 -16.681 1.00 71.19 90 ARG A C 1
ATOM 739 O O . ARG A 1 90 ? 13.750 -13.351 -15.906 1.00 71.19 90 ARG A O 1
ATOM 746 N N . MET A 1 91 ? 13.554 -11.170 -16.396 1.00 65.56 91 MET A N 1
ATOM 747 C CA . MET A 1 91 ? 12.814 -10.806 -15.175 1.00 65.56 91 MET A CA 1
ATOM 748 C C . MET A 1 91 ? 11.458 -11.517 -15.102 1.00 65.56 91 MET A C 1
ATOM 750 O O . MET A 1 91 ? 11.086 -12.015 -14.044 1.00 65.56 91 MET A O 1
ATOM 754 N N . ILE A 1 92 ? 10.749 -11.596 -16.232 1.00 68.69 92 ILE A N 1
ATOM 755 C CA . ILE A 1 92 ? 9.462 -12.296 -16.335 1.00 68.69 92 ILE A CA 1
ATOM 756 C C . ILE A 1 92 ? 9.660 -13.812 -16.171 1.00 68.69 92 ILE A C 1
ATOM 758 O O . ILE A 1 92 ? 8.910 -14.453 -15.446 1.00 68.69 92 ILE A O 1
ATOM 762 N N . SER A 1 93 ? 10.700 -14.382 -16.789 1.00 65.75 93 SER A N 1
ATOM 763 C CA . SER A 1 93 ? 10.972 -15.826 -16.743 1.00 65.75 93 SER A CA 1
ATOM 764 C C . SER A 1 93 ? 11.562 -16.322 -15.419 1.00 65.75 93 SER A C 1
ATOM 766 O O . SER A 1 93 ? 11.506 -17.516 -15.167 1.00 65.75 93 SER A O 1
ATOM 768 N N . SER A 1 94 ? 12.157 -15.452 -14.599 1.00 58.81 94 SER A N 1
ATOM 769 C CA . SER A 1 94 ? 12.783 -15.822 -13.317 1.00 58.81 94 SER A CA 1
ATOM 770 C C . SER A 1 94 ? 11.791 -15.918 -12.149 1.00 58.81 94 SER A C 1
ATOM 772 O O . SER A 1 94 ? 12.203 -16.284 -11.050 1.00 58.81 94 SER A O 1
ATOM 774 N N . LYS A 1 95 ? 10.532 -15.514 -12.352 1.00 53.25 95 LYS A N 1
ATOM 775 C CA . LYS A 1 95 ? 9.479 -15.518 -11.324 1.00 53.25 95 LYS A CA 1
ATOM 776 C C . LYS A 1 95 ? 8.473 -16.676 -11.463 1.00 53.25 95 LYS A C 1
ATOM 778 O O . LYS A 1 95 ? 7.624 -16.805 -10.587 1.00 53.25 95 LYS A O 1
ATOM 783 N N . ASN A 1 96 ? 8.580 -17.485 -12.522 1.00 44.47 96 ASN A N 1
ATOM 784 C CA . ASN A 1 96 ? 7.879 -18.768 -12.684 1.00 44.47 96 ASN A CA 1
ATOM 785 C C . ASN A 1 96 ? 8.785 -19.917 -12.243 1.00 44.47 96 ASN A C 1
ATOM 787 O O . ASN A 1 96 ? 8.238 -20.923 -11.747 1.00 44.47 96 ASN A O 1
#

Foldseek 3Di:
DPPPPPDPPPPDPPCDPLNVVLVVLVVCVVCVVVVVVVCVVVVVVVPNDDPVVNVVSVVSNVVSVLVVVLVVLVVVDPDCPPVSVVVNVCVVVVVD